Protein AF-A0AAQ4FI34-F1 (afdb_monomer_lite)

Sequence (147 aa):
MIKRELAKDPQLRNENWDRFLPHFKAQTLSKRKKPKKQRTKGEYTPFPPPQPESKMDKELASGEYFLKEHERKAKRAQEKQQAKVEAEVKRQERRNKSFQPPEEPKFVPKKQQSGTEKAKPVDIEALKKKVTASAKKKPEKKVQWQS

pLDDT: mean 82.88, std 14.62, range [38.62, 98.38]

Structure (mmCIF, N/CA/C/O backbone):
data_AF-A0AAQ4FI34-F1
#
_entry.id   AF-A0AAQ4FI34-F1
#
loop_
_atom_site.group_PDB
_atom_site.id
_atom_site.type_symbol
_atom_site.label_atom_id
_atom_site.label_alt_id
_atom_site.label_comp_id
_atom_site.label_asym_id
_atom_site.label_entity_id
_atom_site.label_seq_id
_atom_site.pdbx_PDB_ins_code
_atom_site.Cartn_x
_atom_site.Cartn_y
_atom_site.Cartn_z
_atom_site.occupancy
_atom_site.B_iso_or_equiv
_atom_site.auth_seq_id
_atom_site.auth_comp_id
_atom_site.auth_asym_id
_atom_site.auth_atom_id
_atom_site.pdbx_PDB_model_num
ATOM 1 N N . MET A 1 1 ? 48.284 -17.152 -42.685 1.00 71.69 1 MET A N 1
ATOM 2 C CA . MET A 1 1 ? 49.130 -16.131 -43.332 1.00 71.69 1 MET A CA 1
ATOM 3 C C . MET A 1 1 ? 50.528 -16.169 -42.727 1.00 71.69 1 MET A C 1
ATOM 5 O O . MET A 1 1 ? 51.401 -16.712 -43.375 1.00 71.69 1 MET A O 1
ATOM 9 N N . ILE A 1 2 ? 50.707 -15.814 -41.450 1.00 85.62 2 ILE A N 1
ATOM 10 C CA . ILE A 1 2 ? 52.028 -15.798 -40.784 1.00 85.62 2 ILE A CA 1
ATOM 11 C C . ILE A 1 2 ? 52.709 -17.183 -40.733 1.00 85.62 2 ILE A C 1
ATOM 13 O O . ILE A 1 2 ? 53.835 -17.322 -41.189 1.00 85.62 2 ILE A O 1
ATOM 17 N N . LYS A 1 3 ? 52.002 -18.246 -40.310 1.00 86.38 3 LYS A N 1
ATOM 18 C CA . LYS A 1 3 ? 52.552 -19.625 -40.293 1.00 86.38 3 LYS A CA 1
ATOM 19 C C . LYS A 1 3 ? 53.060 -20.122 -41.653 1.00 86.38 3 LYS A C 1
ATOM 21 O O . LYS A 1 3 ? 53.958 -20.947 -41.697 1.00 86.38 3 LYS A O 1
ATOM 26 N N . ARG A 1 4 ? 52.448 -19.671 -42.756 1.00 88.75 4 ARG A N 1
ATOM 27 C CA . ARG A 1 4 ? 52.814 -20.119 -44.110 1.00 88.75 4 ARG A CA 1
ATOM 28 C C . ARG A 1 4 ? 54.093 -19.455 -44.603 1.00 88.75 4 ARG A C 1
ATOM 30 O O . ARG A 1 4 ? 54.828 -20.100 -45.334 1.00 88.75 4 ARG A O 1
ATOM 37 N N . GLU A 1 5 ? 54.339 -18.211 -44.207 1.00 88.69 5 GLU A N 1
ATOM 38 C CA . GLU A 1 5 ? 55.584 -17.517 -44.538 1.00 88.69 5 GLU A CA 1
ATOM 39 C C . GLU A 1 5 ? 56.738 -18.031 -43.668 1.00 88.69 5 GLU A C 1
ATOM 41 O O . GLU A 1 5 ? 57.745 -18.455 -44.217 1.00 88.69 5 GLU A O 1
ATOM 46 N N . LEU A 1 6 ? 56.536 -18.189 -42.352 1.00 88.12 6 LEU A N 1
ATOM 47 C CA . LEU A 1 6 ? 57.554 -18.768 -41.454 1.00 88.12 6 LEU A CA 1
ATOM 48 C C . LEU A 1 6 ? 57.978 -20.190 -41.856 1.00 88.12 6 LEU A C 1
ATOM 50 O O . LEU A 1 6 ? 59.126 -20.579 -41.678 1.00 88.12 6 LEU A O 1
ATOM 54 N N . ALA A 1 7 ? 57.057 -20.973 -42.427 1.00 86.56 7 ALA A N 1
ATOM 55 C CA . ALA A 1 7 ? 57.362 -22.309 -42.929 1.00 86.56 7 ALA A CA 1
ATOM 56 C C . ALA A 1 7 ? 58.237 -22.299 -44.194 1.00 86.56 7 ALA A C 1
ATOM 58 O O . ALA A 1 7 ? 58.907 -23.292 -44.476 1.00 86.56 7 ALA A O 1
ATOM 59 N N . LYS A 1 8 ? 58.232 -21.219 -44.985 1.00 89.75 8 LYS A N 1
ATOM 60 C CA . LYS A 1 8 ? 59.078 -21.120 -46.183 1.00 89.75 8 LYS A CA 1
ATOM 61 C C . LYS A 1 8 ? 60.531 -20.841 -45.811 1.00 89.75 8 LYS A C 1
ATOM 63 O O . LYS A 1 8 ? 61.405 -21.373 -46.496 1.00 89.75 8 LYS A O 1
ATOM 68 N N . ASP A 1 9 ? 60.777 -20.146 -44.703 1.00 87.19 9 ASP A N 1
ATOM 69 C CA . ASP A 1 9 ? 62.115 -19.769 -44.243 1.00 87.19 9 ASP A CA 1
ATOM 70 C C . ASP A 1 9 ? 62.901 -20.985 -43.728 1.00 87.19 9 ASP A C 1
ATOM 72 O O . ASP A 1 9 ? 62.533 -21.553 -42.699 1.00 87.19 9 ASP A O 1
ATOM 76 N N . PRO A 1 10 ? 63.995 -21.408 -44.396 1.00 87.56 10 PRO A N 1
ATOM 77 C CA . PRO A 1 10 ? 64.705 -22.649 -44.073 1.00 87.56 10 PRO A CA 1
ATOM 78 C C . PRO A 1 10 ? 65.362 -22.637 -42.685 1.00 87.56 10 PRO A C 1
ATOM 80 O O . PRO A 1 10 ? 65.550 -23.701 -42.103 1.00 87.56 10 PRO A O 1
ATOM 83 N N . GLN A 1 11 ? 65.671 -21.454 -42.143 1.00 85.88 11 GLN A N 1
ATOM 84 C CA . GLN A 1 11 ? 66.299 -21.291 -40.828 1.00 85.88 11 GLN A CA 1
ATOM 85 C C . GLN A 1 11 ? 65.313 -21.483 -39.671 1.00 85.88 11 GLN A C 1
ATOM 87 O O . GLN A 1 11 ? 65.665 -22.082 -38.663 1.00 85.88 11 GLN A O 1
ATOM 92 N N . LEU A 1 12 ? 64.065 -21.031 -39.824 1.00 83.19 12 LEU A N 1
ATOM 93 C CA . LEU A 1 12 ? 63.073 -21.080 -38.748 1.00 83.19 12 LEU A CA 1
ATOM 94 C C . LEU A 1 12 ? 62.236 -22.367 -38.756 1.00 83.19 12 LEU A C 1
ATOM 96 O O . LEU A 1 12 ? 61.462 -22.577 -37.827 1.00 83.19 12 LEU A O 1
ATOM 100 N N . ARG A 1 13 ? 62.366 -23.256 -39.758 1.00 84.19 13 ARG A N 1
ATOM 101 C CA . ARG A 1 13 ? 61.515 -24.464 -39.877 1.00 84.19 13 ARG A CA 1
ATOM 102 C C . ARG A 1 13 ? 61.585 -25.407 -38.680 1.00 84.19 13 ARG A C 1
ATOM 104 O O . ARG A 1 13 ? 60.586 -26.048 -38.368 1.00 84.19 13 ARG A O 1
ATOM 111 N N . ASN A 1 14 ? 62.752 -25.494 -38.045 1.00 86.75 14 ASN A N 1
ATOM 112 C CA . ASN A 1 14 ? 63.014 -26.425 -36.947 1.00 86.75 14 ASN A CA 1
ATOM 113 C C . ASN A 1 14 ? 62.848 -25.774 -35.563 1.00 86.75 14 ASN A C 1
ATOM 115 O O . ASN A 1 14 ? 63.101 -26.421 -34.549 1.00 86.75 14 ASN A O 1
ATOM 119 N N . GLU A 1 15 ? 62.435 -24.506 -35.513 1.00 86.69 15 GLU A N 1
ATOM 120 C CA . GLU A 1 15 ? 62.318 -23.727 -34.282 1.00 86.69 15 GLU A CA 1
ATOM 121 C C . GLU A 1 15 ? 60.859 -23.474 -33.883 1.00 86.69 15 GLU A C 1
ATOM 123 O O . GLU A 1 15 ? 59.920 -23.618 -34.669 1.00 86.69 15 GLU A O 1
ATOM 128 N N . ASN A 1 16 ? 60.652 -23.076 -32.625 1.00 88.38 16 ASN A N 1
ATOM 129 C CA . ASN A 1 16 ? 59.325 -22.774 -32.105 1.00 88.38 16 ASN A CA 1
ATOM 130 C C . ASN A 1 16 ? 58.816 -21.409 -32.614 1.00 88.38 16 ASN A C 1
ATOM 132 O O . ASN A 1 16 ? 59.352 -20.357 -32.266 1.00 88.38 16 ASN A O 1
ATOM 136 N N . TRP A 1 17 ? 57.724 -21.417 -33.382 1.00 89.56 17 TRP A N 1
ATOM 137 C CA . TRP A 1 17 ? 57.109 -20.215 -33.961 1.00 89.56 17 TRP A CA 1
ATOM 138 C C . TRP A 1 17 ? 56.233 -19.397 -33.002 1.00 89.56 17 TRP A C 1
ATOM 140 O O . TRP A 1 17 ? 55.676 -18.384 -33.422 1.00 89.56 17 TRP A O 1
ATOM 150 N N . ASP A 1 18 ? 56.086 -19.796 -31.736 1.00 88.44 18 ASP A N 1
ATOM 151 C CA . ASP A 1 18 ? 55.134 -19.183 -30.795 1.00 88.44 18 ASP A CA 1
ATOM 152 C C . ASP A 1 18 ? 55.353 -17.669 -30.594 1.00 88.44 18 ASP A C 1
ATOM 154 O O . ASP A 1 18 ? 54.398 -16.919 -30.437 1.00 88.44 18 ASP A O 1
ATOM 158 N N . ARG A 1 19 ? 56.598 -17.184 -30.728 1.00 88.25 19 ARG A N 1
ATOM 159 C CA . ARG A 1 19 ? 56.949 -15.750 -30.619 1.00 88.25 19 ARG A CA 1
ATOM 160 C C . ARG A 1 19 ? 56.438 -14.892 -31.779 1.00 88.25 19 ARG A C 1
ATOM 162 O O . ARG A 1 19 ? 56.294 -13.682 -31.628 1.00 88.25 19 ARG A O 1
ATOM 169 N N . PHE A 1 20 ? 56.202 -15.504 -32.936 1.00 86.19 20 PHE A N 1
ATOM 170 C CA . PHE A 1 20 ? 55.712 -14.826 -34.139 1.00 86.19 20 PHE A CA 1
ATOM 171 C C . PHE A 1 20 ? 54.203 -15.004 -34.324 1.00 86.19 20 PHE A C 1
ATOM 173 O O . PHE A 1 20 ? 53.600 -14.392 -35.207 1.00 86.19 20 PHE A O 1
ATOM 180 N N . LEU A 1 21 ? 53.575 -15.855 -33.508 1.00 90.12 21 LEU A N 1
ATOM 181 C CA . LEU A 1 21 ? 52.143 -16.084 -33.546 1.00 90.12 21 LEU A CA 1
ATOM 182 C C . LEU A 1 21 ? 51.438 -15.143 -32.569 1.00 90.12 21 LEU A C 1
ATOM 184 O O . LEU A 1 21 ? 51.811 -15.073 -31.402 1.00 90.12 21 LEU A O 1
ATOM 188 N N . PRO A 1 22 ? 50.379 -14.440 -33.002 1.00 90.81 22 PRO A N 1
ATOM 189 C CA . PRO A 1 22 ? 49.570 -13.664 -32.077 1.00 90.81 22 PRO A CA 1
ATOM 190 C C . PRO A 1 22 ? 48.980 -14.567 -30.985 1.00 90.81 22 PRO A C 1
ATOM 192 O O . PRO A 1 22 ? 48.287 -15.545 -31.283 1.00 90.81 22 PRO A O 1
ATOM 195 N N . HIS A 1 23 ? 49.215 -14.227 -29.717 1.00 87.00 23 HIS A N 1
ATOM 196 C CA . HIS A 1 23 ? 48.607 -14.930 -28.590 1.00 87.00 23 HIS A CA 1
ATOM 197 C C . HIS A 1 23 ? 47.148 -14.497 -28.426 1.00 87.00 23 HIS A C 1
ATOM 199 O O . HIS A 1 23 ? 46.835 -13.464 -27.827 1.00 87.00 23 HIS A O 1
ATOM 205 N N . PHE A 1 24 ? 46.228 -15.300 -28.954 1.00 82.75 24 PHE A N 1
ATOM 206 C CA . PHE A 1 24 ? 44.802 -15.074 -28.755 1.00 82.75 24 PHE A CA 1
ATOM 207 C C . PHE A 1 24 ? 44.401 -15.511 -27.345 1.00 82.75 24 PHE A C 1
ATOM 209 O O . PHE A 1 24 ? 44.340 -16.700 -27.035 1.00 82.75 24 PHE A O 1
ATOM 216 N N . LYS A 1 25 ? 44.099 -14.539 -26.478 1.00 83.50 25 LYS A N 1
ATOM 217 C CA . LYS A 1 25 ? 43.442 -14.819 -25.196 1.00 83.50 25 LYS A CA 1
ATOM 218 C C . LYS A 1 25 ? 42.056 -15.395 -25.482 1.00 83.50 25 LYS A C 1
ATOM 220 O O . LYS A 1 25 ? 41.332 -14.868 -26.327 1.00 83.50 25 LYS A O 1
ATOM 225 N N . ALA A 1 26 ? 41.671 -16.453 -24.772 1.00 81.25 26 ALA A N 1
ATOM 226 C CA . ALA A 1 26 ? 40.320 -16.994 -24.859 1.00 81.25 26 ALA A CA 1
ATOM 227 C C . ALA A 1 26 ? 39.324 -15.949 -24.332 1.00 81.25 26 ALA A C 1
ATOM 229 O O . ALA A 1 26 ? 39.105 -15.829 -23.125 1.00 81.25 26 ALA A O 1
ATOM 230 N N . GLN A 1 27 ? 38.738 -15.168 -25.240 1.00 76.00 27 GLN A N 1
ATOM 231 C CA . GLN A 1 27 ? 37.730 -14.177 -24.896 1.00 76.00 27 GLN A CA 1
ATOM 232 C C . GLN A 1 27 ? 36.443 -14.913 -24.528 1.00 76.00 27 GLN A C 1
ATOM 234 O O . GLN A 1 27 ? 35.615 -15.246 -25.377 1.00 76.00 27 GLN A O 1
ATOM 239 N N . THR A 1 28 ? 36.282 -15.218 -23.243 1.00 75.56 28 THR A N 1
ATOM 240 C CA . THR A 1 28 ? 35.032 -15.785 -22.746 1.00 75.56 28 THR A CA 1
ATOM 241 C C . THR A 1 28 ? 33.970 -14.689 -22.791 1.00 75.56 28 THR A C 1
ATOM 243 O O . THR A 1 28 ? 33.992 -13.738 -22.012 1.00 75.56 28 THR A O 1
ATOM 246 N N . LEU A 1 29 ? 33.047 -14.786 -23.754 1.00 72.81 29 LEU A N 1
ATOM 247 C CA . LEU A 1 29 ? 31.863 -13.928 -23.795 1.00 72.81 29 LEU A CA 1
ATOM 248 C C . LEU A 1 29 ? 31.180 -13.995 -22.427 1.00 72.81 29 LEU A C 1
ATOM 250 O O . LEU A 1 29 ? 31.036 -15.086 -21.865 1.00 72.81 29 LEU A O 1
ATOM 254 N N . SER A 1 30 ? 30.798 -12.840 -21.877 1.00 74.69 30 SER A N 1
ATOM 255 C CA . SER A 1 30 ? 30.241 -12.772 -20.528 1.00 74.69 3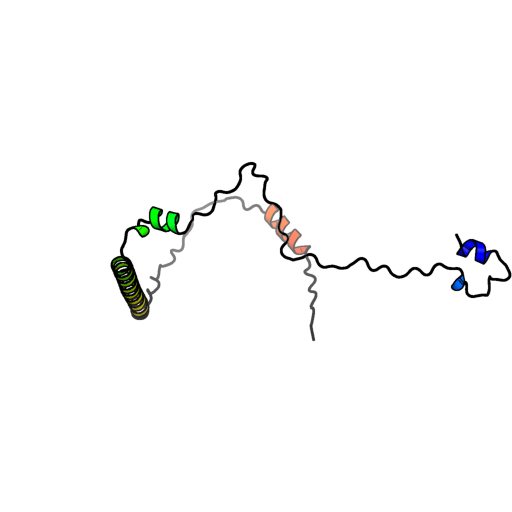0 SER A CA 1
ATOM 256 C C . SER A 1 30 ? 29.024 -13.698 -20.430 1.00 74.69 30 SER A C 1
ATOM 258 O O . SER A 1 30 ? 27.955 -13.446 -20.983 1.00 74.69 30 SER A O 1
ATOM 260 N N . LYS A 1 31 ? 29.175 -14.817 -19.710 1.00 73.94 31 LYS A N 1
ATOM 261 C CA . LYS A 1 31 ? 28.093 -15.779 -19.448 1.00 73.94 31 LYS A CA 1
ATOM 262 C C . LYS A 1 31 ? 27.144 -15.229 -18.381 1.00 73.94 31 LYS A C 1
ATOM 264 O O . LYS A 1 31 ? 26.785 -15.926 -17.431 1.00 73.94 31 LYS A O 1
ATOM 269 N N . ARG A 1 32 ? 26.764 -13.950 -18.483 1.00 81.44 32 ARG A N 1
ATOM 270 C CA . ARG A 1 32 ? 25.840 -13.336 -17.535 1.00 81.44 32 ARG A CA 1
ATOM 271 C C . ARG A 1 32 ? 24.475 -13.982 -17.730 1.00 81.44 32 ARG A C 1
ATOM 273 O O . ARG A 1 32 ? 23.825 -13.811 -18.760 1.00 81.44 32 ARG A O 1
ATOM 280 N N . LYS A 1 33 ? 24.034 -14.726 -16.717 1.00 80.25 33 LYS A N 1
ATOM 281 C CA . LYS A 1 33 ? 22.684 -15.289 -16.677 1.00 80.25 33 LYS A CA 1
ATOM 282 C C . LYS A 1 33 ? 21.672 -14.142 -16.715 1.00 80.25 33 LYS A C 1
ATOM 284 O O . LYS A 1 33 ? 21.791 -13.181 -15.952 1.00 80.25 33 LYS A O 1
ATOM 289 N N . LYS A 1 34 ? 20.684 -14.238 -17.607 1.00 81.25 34 LYS A N 1
ATOM 290 C CA . LYS A 1 34 ? 19.582 -13.271 -17.657 1.00 81.25 34 LYS A CA 1
ATOM 291 C C . LYS A 1 34 ? 18.761 -13.362 -16.358 1.00 81.25 34 LYS A C 1
ATOM 293 O O . LYS A 1 34 ? 18.596 -14.465 -15.830 1.00 81.25 34 LYS A O 1
ATOM 298 N N . PRO A 1 35 ? 18.244 -12.237 -15.832 1.00 87.12 35 PRO A N 1
ATOM 299 C CA . PRO A 1 35 ? 17.375 -12.268 -14.661 1.00 87.12 35 PRO A CA 1
ATOM 300 C C . PRO A 1 35 ? 16.094 -13.055 -14.969 1.00 87.12 35 PRO A C 1
ATOM 302 O O . PRO A 1 35 ? 15.554 -12.960 -16.072 1.00 87.12 35 PRO A O 1
ATOM 305 N N . LYS A 1 36 ? 15.594 -13.810 -13.979 1.00 84.25 36 LYS A N 1
ATOM 306 C CA . LYS A 1 36 ? 14.351 -14.600 -14.098 1.00 84.25 36 LYS A CA 1
ATOM 307 C C . LYS A 1 36 ? 13.121 -13.722 -14.349 1.00 84.25 36 LYS A C 1
ATOM 309 O O . LYS A 1 36 ? 12.205 -14.139 -15.043 1.00 84.25 36 LYS A O 1
ATOM 314 N N . LYS A 1 37 ? 13.106 -12.505 -13.797 1.00 85.62 37 LYS A N 1
ATOM 315 C CA . LYS A 1 37 ? 12.027 -11.531 -13.983 1.00 85.62 37 LYS A CA 1
ATOM 316 C C . LYS A 1 37 ? 12.500 -10.430 -14.925 1.00 85.62 37 LYS A C 1
ATOM 318 O O . LYS A 1 37 ? 13.163 -9.488 -14.500 1.00 85.62 37 LYS A O 1
ATOM 323 N N . GLN A 1 38 ? 12.177 -10.571 -16.205 1.00 83.94 38 GLN A N 1
ATOM 324 C CA . GLN A 1 38 ? 12.344 -9.500 -17.185 1.00 83.94 38 GLN A CA 1
ATOM 325 C C . GLN A 1 38 ? 11.054 -8.686 -17.212 1.00 83.94 38 GLN A C 1
ATOM 327 O O . GLN A 1 38 ? 9.980 -9.232 -17.450 1.00 83.94 38 GLN A O 1
ATOM 332 N N . ARG A 1 39 ? 11.146 -7.391 -16.895 1.00 84.38 39 ARG A N 1
ATOM 333 C CA . ARG A 1 39 ? 10.003 -6.478 -16.985 1.00 84.38 39 ARG A CA 1
ATOM 334 C C . ARG A 1 39 ? 9.874 -6.048 -18.445 1.00 84.38 39 ARG A C 1
ATOM 336 O O . ARG A 1 39 ? 10.754 -5.352 -18.945 1.00 84.38 39 ARG A O 1
ATOM 343 N N . THR A 1 40 ? 8.822 -6.493 -19.124 1.00 85.12 40 THR A N 1
ATOM 344 C CA . THR A 1 40 ? 8.426 -5.940 -20.423 1.00 85.12 40 THR A CA 1
ATOM 345 C C . THR A 1 40 ? 7.883 -4.524 -20.217 1.00 85.12 40 THR A C 1
ATOM 347 O O . THR A 1 40 ? 7.338 -4.210 -19.154 1.00 85.12 40 THR A O 1
ATOM 350 N N . LYS A 1 41 ? 8.085 -3.636 -21.197 1.00 83.38 41 LYS A N 1
ATOM 351 C CA . LYS A 1 41 ? 7.448 -2.312 -21.184 1.00 83.38 41 LYS A CA 1
ATOM 352 C C . LYS A 1 41 ? 5.947 -2.495 -21.416 1.00 83.38 41 LYS A C 1
ATOM 354 O O . LYS A 1 41 ? 5.563 -3.360 -22.199 1.00 83.38 41 LYS A O 1
ATOM 359 N N . GLY A 1 42 ? 5.134 -1.717 -20.705 1.00 85.00 42 GLY A N 1
ATOM 360 C CA . GLY A 1 42 ? 3.692 -1.672 -20.942 1.00 85.00 42 GLY A CA 1
ATOM 361 C C . GLY A 1 42 ? 3.369 -1.072 -22.310 1.00 85.00 42 GLY A C 1
ATOM 362 O O . GLY A 1 42 ? 4.225 -0.435 -22.931 1.00 85.00 42 GLY A O 1
ATOM 363 N N . GLU A 1 43 ? 2.138 -1.286 -22.764 1.00 90.81 43 GLU A N 1
ATOM 364 C CA . GLU A 1 43 ? 1.586 -0.621 -23.945 1.00 90.81 43 GLU A CA 1
ATOM 365 C C . GLU A 1 43 ? 1.620 0.902 -23.757 1.00 90.81 43 GLU A C 1
ATOM 367 O O . GLU A 1 43 ? 1.480 1.408 -22.641 1.00 90.81 43 GLU A O 1
ATOM 372 N N . TYR A 1 44 ? 1.875 1.638 -24.840 1.00 90.62 44 TYR A N 1
ATOM 373 C CA . TYR A 1 44 ? 1.969 3.092 -24.778 1.00 90.62 44 TYR A CA 1
ATOM 374 C C . TYR A 1 44 ? 0.586 3.692 -24.533 1.00 90.62 44 TYR A C 1
ATOM 376 O O . TYR A 1 44 ? -0.298 3.602 -25.383 1.00 90.62 44 TYR A O 1
ATOM 384 N N . THR A 1 45 ? 0.421 4.328 -23.376 1.00 92.38 45 THR A N 1
ATOM 385 C CA . THR A 1 45 ? -0.783 5.080 -23.032 1.00 92.38 45 THR A CA 1
ATOM 386 C C . THR A 1 45 ? -0.474 6.575 -23.145 1.00 92.38 45 THR A C 1
ATOM 388 O O . THR A 1 45 ? 0.395 7.062 -22.418 1.00 92.38 45 THR A O 1
ATOM 391 N N . PRO A 1 46 ? -1.149 7.329 -24.033 1.00 94.62 46 PRO A N 1
ATOM 392 C CA . PRO A 1 46 ? -0.863 8.752 -24.229 1.00 94.62 46 PRO A CA 1
ATOM 393 C C . PRO A 1 46 ? -1.278 9.612 -23.027 1.00 94.62 46 PRO A C 1
ATOM 395 O O . PRO A 1 46 ? -0.760 10.711 -22.848 1.00 94.62 46 PRO A O 1
ATOM 398 N N . PHE A 1 47 ? -2.196 9.113 -22.196 1.00 94.44 47 PHE A N 1
ATOM 399 C CA . PHE A 1 47 ? -2.633 9.789 -20.983 1.00 94.44 47 PHE A CA 1
ATOM 400 C C . PHE A 1 47 ? -1.819 9.328 -19.772 1.00 94.44 47 PHE A C 1
ATOM 402 O O . PHE A 1 47 ? -1.524 8.131 -19.652 1.00 94.44 47 PHE A O 1
ATOM 409 N N . PRO A 1 48 ? -1.468 10.252 -18.861 1.00 93.81 48 PRO A N 1
ATOM 410 C CA . PRO A 1 48 ? -0.854 9.874 -17.602 1.00 93.81 48 PRO A CA 1
ATOM 411 C C . PRO A 1 48 ? -1.844 9.058 -16.752 1.00 93.81 48 PRO A C 1
ATOM 413 O O . PRO A 1 48 ? -3.060 9.230 -16.881 1.00 93.81 48 PRO A O 1
ATOM 416 N N . PRO A 1 49 ? -1.353 8.183 -15.857 1.00 93.69 49 PRO A N 1
ATOM 417 C CA . PRO A 1 49 ? -2.209 7.556 -14.859 1.00 93.69 49 PRO A CA 1
ATOM 418 C C . PRO A 1 49 ? -2.818 8.624 -13.930 1.00 93.69 49 PRO A C 1
ATOM 420 O O . PRO A 1 49 ? -2.217 9.688 -13.744 1.00 93.69 49 PRO A O 1
ATOM 423 N N . PRO A 1 50 ? -3.985 8.353 -13.319 1.00 95.00 50 PRO A N 1
ATOM 424 C CA . PRO A 1 50 ? -4.578 9.270 -12.354 1.00 95.00 50 PRO A CA 1
ATOM 425 C C . PRO A 1 50 ? -3.639 9.485 -11.163 1.00 95.00 50 PRO A C 1
ATOM 427 O O . PRO A 1 50 ? -2.902 8.581 -10.755 1.00 95.00 50 PRO A O 1
ATOM 430 N N . GLN A 1 51 ? -3.670 10.692 -10.598 1.00 95.12 51 GLN A N 1
ATOM 431 C CA . GLN A 1 51 ? -2.909 10.995 -9.391 1.00 95.12 51 GLN A CA 1
ATOM 432 C C . GLN A 1 51 ? -3.458 10.178 -8.212 1.00 95.12 51 GLN A C 1
ATOM 434 O O . GLN A 1 51 ? -4.673 10.009 -8.100 1.00 95.12 51 GLN A O 1
ATOM 439 N N . PRO A 1 52 ? -2.593 9.654 -7.329 1.00 95.50 52 PRO A N 1
ATOM 440 C CA . PRO A 1 52 ? -3.061 8.996 -6.121 1.00 95.50 52 PRO A CA 1
ATOM 441 C C . PRO A 1 52 ? -3.753 10.017 -5.211 1.00 95.50 52 PRO A C 1
ATOM 443 O O . PRO A 1 52 ? -3.205 11.084 -4.945 1.00 95.50 52 PRO A O 1
ATOM 446 N N . GLU A 1 53 ? -4.933 9.662 -4.707 1.00 96.50 53 GLU A N 1
ATOM 447 C CA . GLU A 1 53 ? -5.696 10.498 -3.776 1.00 96.50 53 GLU A CA 1
ATOM 448 C C . GLU A 1 53 ? -4.885 10.824 -2.516 1.00 96.50 53 GLU A C 1
ATOM 450 O O . GLU A 1 53 ? -4.221 9.944 -1.936 1.00 96.50 53 GLU A O 1
ATOM 455 N N . SER A 1 54 ? -4.973 12.078 -2.064 1.00 96.88 54 SER A N 1
ATOM 456 C CA . SER A 1 54 ? -4.357 12.489 -0.809 1.00 96.88 54 SER A CA 1
ATOM 457 C C . SER A 1 54 ? -5.056 11.820 0.381 1.00 96.88 54 SER A C 1
ATOM 459 O O . SER A 1 54 ? -6.158 11.277 0.279 1.00 96.88 54 SER A O 1
ATOM 461 N N . LYS A 1 55 ? -4.413 11.841 1.553 1.00 95.12 55 LYS A N 1
ATOM 462 C CA . LYS A 1 55 ? -5.041 11.326 2.779 1.00 95.12 55 LYS A CA 1
ATOM 463 C C . LYS A 1 55 ? -6.350 12.066 3.091 1.00 95.12 55 LYS A C 1
ATOM 465 O O . LYS A 1 55 ? -7.312 11.419 3.485 1.00 95.12 55 LYS A O 1
ATOM 470 N N . MET A 1 56 ? -6.378 13.383 2.872 1.00 95.06 56 MET A N 1
ATOM 471 C CA . MET A 1 56 ? -7.576 14.199 3.078 1.00 95.06 56 MET A CA 1
ATOM 472 C C . MET A 1 56 ? -8.686 13.795 2.109 1.00 95.06 56 MET A C 1
ATOM 474 O O . MET A 1 56 ? -9.808 13.590 2.552 1.00 95.06 56 MET A O 1
ATOM 478 N N . ASP A 1 57 ? -8.372 13.582 0.829 1.00 96.19 57 ASP A N 1
ATOM 479 C CA . ASP A 1 57 ? -9.377 13.187 -0.169 1.00 96.19 57 ASP A CA 1
ATOM 480 C C . ASP A 1 57 ? -10.008 11.833 0.167 1.00 96.19 57 ASP A C 1
ATOM 482 O O . ASP A 1 57 ? -11.221 11.680 0.078 1.00 96.19 57 ASP A O 1
ATOM 486 N N . LYS A 1 58 ? -9.212 10.868 0.645 1.00 95.88 58 LYS A N 1
ATOM 487 C CA . LYS A 1 58 ? -9.721 9.559 1.094 1.00 95.88 58 LYS A CA 1
AT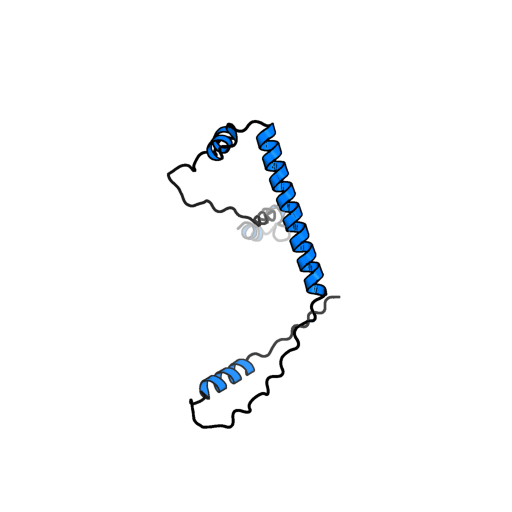OM 488 C C . LYS A 1 58 ? -10.637 9.678 2.308 1.00 95.88 58 LYS A C 1
ATOM 490 O O . LYS A 1 58 ? -11.668 9.010 2.388 1.00 95.88 58 LYS A O 1
ATOM 495 N N . GLU A 1 59 ? -10.259 10.511 3.274 1.00 93.94 59 GLU A N 1
ATOM 496 C CA . GLU A 1 59 ? -11.062 10.762 4.474 1.00 93.94 59 GLU A CA 1
ATOM 497 C C . GLU A 1 59 ? -12.355 11.521 4.131 1.00 93.94 59 GLU A C 1
ATOM 499 O O . GLU A 1 59 ? -13.404 11.235 4.705 1.00 93.94 59 GLU A O 1
ATOM 504 N N . LEU A 1 60 ? -12.313 12.437 3.161 1.00 95.75 60 LEU A N 1
ATOM 505 C CA . LEU A 1 60 ? -13.486 13.147 2.652 1.00 95.75 60 LEU A CA 1
ATOM 506 C C . LEU A 1 60 ? -14.413 12.213 1.864 1.00 95.75 60 LEU A C 1
ATOM 508 O O . LEU A 1 60 ? -15.614 12.201 2.117 1.00 95.75 60 LEU A O 1
ATOM 512 N N . ALA A 1 61 ? -13.866 11.383 0.970 1.00 95.06 61 ALA A N 1
ATOM 513 C CA . ALA A 1 61 ? -14.629 10.431 0.161 1.00 95.06 61 ALA A CA 1
ATOM 514 C C . ALA A 1 61 ? -15.308 9.346 1.015 1.00 95.06 61 ALA A C 1
ATOM 516 O O . ALA A 1 61 ? -16.425 8.927 0.720 1.00 95.06 61 ALA A O 1
ATOM 517 N N . SER A 1 62 ? -14.653 8.908 2.097 1.00 94.31 62 SER A N 1
ATOM 518 C CA . SER A 1 62 ? -15.229 7.973 3.078 1.00 94.31 62 SER A CA 1
ATOM 519 C C . SER A 1 62 ? -16.185 8.637 4.078 1.00 94.31 62 SER A C 1
ATOM 521 O O . SER A 1 62 ? -16.873 7.932 4.817 1.00 94.31 62 SER A O 1
ATOM 523 N N . GLY A 1 63 ? -16.221 9.974 4.131 1.00 92.00 63 GLY A N 1
ATOM 524 C CA . GLY A 1 63 ? -16.964 10.744 5.131 1.00 92.00 63 GLY A CA 1
ATOM 525 C C . GLY A 1 63 ? -16.367 10.683 6.542 1.00 92.00 63 GLY A C 1
ATOM 526 O O . GLY A 1 63 ? -16.937 11.247 7.474 1.00 92.00 63 GLY A O 1
ATOM 527 N N . GLU A 1 64 ? -15.217 10.026 6.727 1.00 90.62 64 GLU A N 1
ATOM 528 C CA . GLU A 1 64 ? -14.552 9.907 8.028 1.00 90.62 64 GLU A CA 1
ATOM 529 C C . GLU A 1 64 ? -13.878 11.206 8.472 1.00 90.62 64 GLU A C 1
ATOM 531 O O . GLU A 1 64 ? -13.669 11.391 9.668 1.00 90.62 64 GLU A O 1
ATOM 536 N N . TYR A 1 65 ? -13.577 12.116 7.539 1.00 93.44 65 TYR A N 1
ATOM 537 C CA . TYR A 1 65 ? -12.938 13.401 7.840 1.00 93.44 65 TYR A CA 1
ATOM 538 C C . TYR A 1 65 ? -13.733 14.241 8.850 1.00 93.44 65 TYR A C 1
ATOM 540 O O . TYR A 1 65 ? -13.158 14.914 9.702 1.00 93.44 65 TYR A O 1
ATOM 548 N N . PHE A 1 66 ? -15.063 14.180 8.772 1.00 94.25 66 PHE A N 1
ATOM 549 C CA . PHE A 1 66 ? -15.952 14.948 9.642 1.00 94.25 66 PHE A CA 1
ATOM 550 C C . PHE A 1 66 ? -16.205 14.274 10.996 1.00 94.25 66 PHE A C 1
ATOM 552 O O . PHE A 1 66 ? -16.685 14.933 11.920 1.00 94.25 66 PHE A O 1
ATOM 559 N N . LEU A 1 67 ? -15.889 12.980 11.132 1.00 93.19 67 LEU A N 1
ATOM 560 C CA . LEU A 1 67 ? -16.079 12.251 12.381 1.00 93.19 67 LEU A CA 1
ATOM 561 C C . LEU A 1 67 ? -15.028 12.667 13.408 1.00 93.19 67 LEU A C 1
ATOM 563 O O . LEU A 1 67 ? -13.823 12.695 13.141 1.00 93.19 67 LEU A O 1
ATOM 567 N N . LYS A 1 68 ? -15.476 12.915 14.638 1.00 93.19 68 LYS A N 1
ATOM 568 C CA . LYS A 1 68 ? -14.560 13.195 15.747 1.00 93.19 68 LYS A CA 1
ATOM 569 C C . LYS A 1 68 ? -13.799 11.924 16.124 1.00 93.19 68 LYS A C 1
ATOM 571 O O . LYS A 1 68 ? -14.264 10.798 15.940 1.00 93.19 68 LYS A O 1
ATOM 576 N N . GLU A 1 69 ? -12.625 12.081 16.735 1.00 90.38 69 GLU A N 1
ATOM 577 C CA . GLU A 1 69 ? -11.771 10.936 17.080 1.00 90.38 69 GLU A CA 1
ATOM 578 C C . GLU A 1 69 ? -12.476 9.896 17.974 1.00 90.38 69 GLU A C 1
ATOM 580 O O . GLU A 1 69 ? -12.268 8.690 17.807 1.00 90.38 69 GLU A O 1
ATOM 585 N N . HIS A 1 70 ? -13.342 10.341 18.889 1.00 93.31 70 HIS A N 1
ATOM 586 C CA . HIS A 1 70 ? -14.103 9.445 19.758 1.00 93.31 70 HIS A CA 1
ATOM 587 C C . HIS A 1 70 ? -15.145 8.615 18.989 1.00 93.31 70 HIS A C 1
ATOM 589 O O . HIS A 1 70 ? -15.283 7.425 19.267 1.00 93.31 70 HIS A O 1
ATOM 595 N N . GLU A 1 71 ? -15.812 9.192 17.986 1.00 93.56 71 GLU A N 1
ATOM 596 C CA . GLU A 1 71 ? -16.777 8.499 17.118 1.00 93.56 71 GLU A CA 1
ATOM 597 C C . GLU A 1 71 ? -16.061 7.451 16.263 1.00 93.56 71 GLU A C 1
ATOM 599 O O . GLU A 1 71 ? -16.464 6.288 16.214 1.00 93.56 71 GLU A O 1
ATOM 604 N N . ARG A 1 72 ? -14.910 7.820 15.687 1.00 91.00 72 ARG A N 1
ATOM 605 C CA . ARG A 1 72 ? -14.043 6.889 14.951 1.00 91.00 72 ARG A CA 1
ATOM 606 C C . ARG A 1 72 ? -13.576 5.728 15.832 1.00 91.00 72 ARG A C 1
ATOM 608 O O . ARG A 1 72 ? -13.541 4.576 15.395 1.00 91.00 72 ARG A O 1
ATOM 615 N N . LYS A 1 73 ? -13.220 6.007 17.091 1.00 94.06 73 LYS A N 1
ATOM 616 C CA . LYS A 1 73 ? -12.818 4.981 18.064 1.00 94.06 73 LYS A CA 1
ATOM 617 C C . LYS A 1 73 ? -13.986 4.064 18.435 1.00 94.06 73 LYS A C 1
ATOM 619 O O . LYS A 1 73 ? -13.771 2.856 18.536 1.00 94.06 73 LYS A O 1
ATOM 624 N N . ALA A 1 74 ? -15.191 4.607 18.597 1.00 95.75 74 ALA A N 1
ATOM 625 C CA . ALA A 1 74 ? -16.400 3.834 18.869 1.00 95.75 74 ALA A CA 1
ATOM 626 C C . ALA A 1 74 ? -16.750 2.899 17.698 1.00 95.75 74 ALA A C 1
ATOM 628 O O . ALA A 1 74 ? -16.916 1.700 17.921 1.00 95.75 74 ALA A O 1
ATOM 629 N N . LYS A 1 75 ? -16.738 3.401 16.455 1.00 94.19 75 LYS A N 1
ATOM 630 C CA . LYS A 1 75 ? -16.945 2.596 15.235 1.00 94.19 75 LYS A CA 1
ATOM 631 C C . LYS A 1 75 ? -15.936 1.447 15.140 1.00 94.19 75 LYS A C 1
ATOM 633 O O . LYS A 1 75 ? -16.317 0.284 15.041 1.00 94.19 75 LYS A O 1
ATOM 638 N N . ARG A 1 76 ? -14.642 1.740 15.324 1.00 94.94 76 ARG A N 1
ATOM 639 C CA . ARG A 1 76 ? -13.581 0.716 15.351 1.00 94.94 76 ARG A CA 1
ATOM 640 C C . ARG A 1 76 ? -13.784 -0.316 16.468 1.00 94.94 76 ARG A C 1
ATOM 642 O O . ARG A 1 76 ? -13.425 -1.482 16.310 1.00 94.94 76 ARG A O 1
ATOM 649 N N . ALA A 1 77 ? -14.290 0.096 17.629 1.00 97.19 77 ALA A N 1
ATOM 650 C CA . ALA A 1 77 ? -14.590 -0.830 18.716 1.00 97.19 77 ALA A CA 1
ATOM 651 C C . ALA A 1 77 ? -15.764 -1.753 18.355 1.00 97.19 77 ALA A C 1
ATOM 653 O O . ALA A 1 77 ? -15.668 -2.953 18.605 1.00 97.19 77 ALA A O 1
ATOM 654 N N . GLN A 1 78 ? -16.816 -1.228 17.724 1.00 97.06 78 GLN A N 1
ATOM 655 C CA . GLN A 1 78 ? -17.958 -2.013 17.246 1.00 97.06 78 GLN A CA 1
ATOM 656 C C . GLN A 1 78 ? -17.542 -3.044 16.191 1.00 97.06 78 GLN A C 1
ATOM 658 O O . GLN A 1 78 ? -17.856 -4.220 16.353 1.00 97.06 78 GLN A O 1
ATOM 663 N N . GLU A 1 79 ? -16.749 -2.647 15.192 1.00 97.12 79 GLU A N 1
ATOM 664 C CA . GLU A 1 79 ? -16.203 -3.558 14.170 1.00 97.12 79 GLU A CA 1
ATOM 665 C C . GLU A 1 79 ? -15.407 -4.709 14.804 1.00 97.12 79 GLU A C 1
ATOM 667 O O . GLU A 1 79 ? -15.569 -5.877 14.450 1.00 97.12 79 GLU A O 1
ATOM 672 N N . LYS A 1 80 ? -14.584 -4.410 15.820 1.00 97.88 80 LYS A N 1
ATOM 673 C CA . LYS A 1 80 ? -13.846 -5.439 16.567 1.00 97.88 80 LYS A CA 1
ATOM 674 C C . LYS A 1 80 ? -14.765 -6.387 17.335 1.00 97.88 80 LYS A C 1
ATOM 676 O O . LYS A 1 80 ? -14.441 -7.567 17.437 1.00 97.88 80 LYS A O 1
ATOM 681 N N . GLN A 1 81 ? -15.859 -5.895 17.916 1.00 97.94 81 GLN A N 1
ATOM 682 C CA . GLN A 1 81 ? -16.819 -6.760 18.609 1.00 97.94 81 GLN A CA 1
ATOM 683 C C . GLN A 1 81 ? -17.564 -7.657 17.618 1.00 97.94 81 GLN A C 1
ATOM 685 O O . GLN A 1 81 ? -17.670 -8.854 17.861 1.00 97.94 81 GLN A O 1
ATOM 690 N N . GLN A 1 82 ? -17.986 -7.122 16.471 1.00 98.19 82 GLN A N 1
ATOM 691 C CA . GLN A 1 82 ? -18.617 -7.904 15.404 1.00 98.19 82 GLN A CA 1
ATOM 692 C C . GLN A 1 82 ? -17.688 -9.011 14.892 1.00 98.19 82 GLN A C 1
ATOM 694 O O . GLN A 1 82 ? -18.089 -10.171 14.850 1.00 98.19 82 GLN A O 1
ATOM 699 N N . ALA A 1 83 ? -16.418 -8.689 14.625 1.00 98.19 83 ALA A N 1
ATOM 700 C CA . ALA A 1 83 ? -15.426 -9.677 14.204 1.00 98.19 83 ALA A CA 1
ATOM 701 C C . ALA A 1 83 ? -15.199 -10.782 15.255 1.00 98.19 83 ALA A C 1
ATOM 703 O O . ALA A 1 83 ? -14.992 -11.945 14.906 1.00 98.19 83 ALA A O 1
ATOM 704 N N . LYS A 1 84 ? -15.253 -10.449 16.554 1.00 98.38 84 LYS A N 1
ATOM 705 C CA . LYS A 1 84 ? -15.179 -11.449 17.635 1.00 98.38 84 LYS A CA 1
ATOM 706 C C . LYS A 1 84 ? -16.398 -12.365 17.650 1.00 98.38 84 LYS A C 1
ATOM 708 O O . LYS A 1 84 ? -16.231 -13.571 17.807 1.00 98.38 84 LYS A O 1
ATOM 713 N N . VAL A 1 85 ? -17.596 -11.802 17.491 1.00 98.31 85 VAL A N 1
ATOM 714 C CA . VAL A 1 85 ? -18.844 -12.574 17.429 1.00 98.31 85 VAL A CA 1
ATOM 715 C C . VAL A 1 85 ? -18.807 -13.530 16.236 1.00 98.31 85 VAL A C 1
ATOM 717 O O . VAL A 1 85 ? -19.039 -14.722 16.412 1.00 98.31 85 VAL A O 1
ATOM 720 N N . GLU A 1 86 ? -18.416 -13.052 15.053 1.00 98.06 86 GLU A N 1
ATOM 721 C CA . GLU A 1 86 ? -18.280 -13.885 13.851 1.00 98.06 86 GLU A CA 1
ATOM 722 C C . GLU A 1 86 ? -17.254 -15.015 14.043 1.00 98.06 86 GLU A C 1
ATOM 724 O O . GLU A 1 86 ? -17.509 -16.173 13.702 1.00 98.06 86 GLU A O 1
ATOM 729 N N . ALA A 1 87 ? -16.098 -14.708 14.639 1.00 97.94 87 ALA A N 1
ATOM 730 C CA . ALA A 1 87 ? -15.070 -15.705 14.918 1.00 97.94 87 ALA A CA 1
ATOM 731 C C . ALA A 1 87 ? -15.553 -16.788 15.896 1.00 97.94 87 ALA A C 1
ATOM 733 O O . ALA A 1 87 ? -15.231 -17.966 15.712 1.00 97.94 87 ALA A O 1
ATOM 734 N N . GLU A 1 88 ? -16.330 -16.413 16.914 1.00 98.00 88 GLU A N 1
ATOM 735 C CA . GLU A 1 88 ? -16.898 -17.365 17.868 1.00 98.00 88 GLU A CA 1
ATOM 736 C C . GLU A 1 88 ? -17.957 -18.252 17.202 1.00 98.00 88 GLU A C 1
ATOM 738 O O . GLU A 1 88 ? -17.897 -19.470 17.363 1.00 98.00 88 GLU A O 1
ATOM 743 N N . VAL A 1 89 ? -18.836 -17.690 16.363 1.00 98.00 89 VAL A N 1
ATOM 744 C CA . VAL A 1 89 ? -19.799 -18.470 15.562 1.00 98.00 89 VAL A CA 1
ATOM 745 C C . VAL A 1 89 ? -19.067 -19.481 14.678 1.00 98.00 89 VAL A C 1
ATOM 747 O O . VAL A 1 89 ? -19.329 -20.680 14.754 1.00 98.00 89 VAL A O 1
ATOM 750 N N . LYS A 1 90 ? -18.051 -19.047 13.924 1.00 97.81 90 LYS A N 1
ATOM 751 C CA . LYS A 1 90 ? -17.247 -19.936 13.069 1.00 97.81 90 LYS A CA 1
ATOM 752 C C . LYS A 1 90 ? -16.533 -21.036 13.863 1.00 97.81 90 LYS A C 1
ATOM 754 O O . LYS A 1 90 ? -16.381 -22.168 13.392 1.00 97.81 90 LYS A O 1
ATOM 759 N N . ARG A 1 91 ? -16.066 -20.725 15.075 1.00 96.94 91 ARG A N 1
ATOM 760 C CA . ARG A 1 91 ? -15.433 -21.695 15.979 1.00 96.94 91 ARG A CA 1
ATOM 761 C C . ARG A 1 91 ? -16.443 -22.718 16.495 1.00 96.94 91 ARG A C 1
ATOM 763 O O . ARG A 1 91 ? -16.112 -23.904 16.547 1.00 96.94 91 ARG A O 1
ATOM 770 N N . GLN A 1 92 ? -17.648 -22.276 16.844 1.00 96.94 92 GLN A N 1
ATOM 771 C CA . GLN A 1 92 ? -18.748 -23.146 17.249 1.00 96.94 92 GLN A CA 1
ATOM 772 C C . GLN A 1 92 ? -19.190 -24.047 16.097 1.00 96.94 92 GLN A C 1
ATOM 774 O O . GLN A 1 92 ? -19.266 -25.254 16.286 1.00 96.94 92 GLN A O 1
ATOM 779 N N . GLU A 1 93 ? -19.349 -23.517 14.883 1.00 96.25 93 GLU A N 1
ATOM 780 C CA . GLU A 1 93 ? -19.644 -24.318 13.690 1.00 96.25 93 GLU A CA 1
ATOM 781 C C . GLU A 1 93 ? -18.583 -25.393 13.445 1.00 96.25 93 GLU A C 1
ATOM 783 O O . GLU A 1 93 ? -18.912 -26.554 13.211 1.00 96.25 93 GLU A O 1
ATOM 788 N N . ARG A 1 94 ? -17.294 -25.034 13.526 1.00 94.75 94 ARG A N 1
ATOM 789 C CA . ARG A 1 94 ? -16.200 -26.003 13.380 1.00 94.75 94 ARG A CA 1
ATOM 790 C C . ARG A 1 94 ? -16.269 -27.094 14.447 1.00 94.75 94 ARG A C 1
ATOM 792 O O . ARG A 1 94 ? -16.024 -28.251 14.125 1.00 94.75 94 ARG A O 1
ATOM 799 N N . ARG A 1 95 ? -16.584 -26.734 15.694 1.00 95.75 95 ARG A N 1
ATOM 800 C CA . ARG A 1 95 ? -16.747 -27.695 16.790 1.00 95.75 95 ARG A CA 1
ATOM 801 C C . ARG A 1 95 ? -17.946 -28.613 16.534 1.00 95.75 95 ARG A C 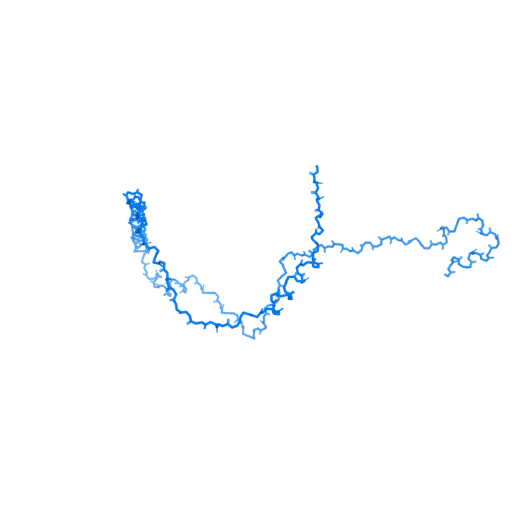1
ATOM 803 O O . ARG A 1 95 ? -17.796 -29.824 16.620 1.00 95.75 95 ARG A O 1
ATOM 810 N N . ASN A 1 96 ? -19.090 -28.052 16.153 1.00 95.00 96 ASN A N 1
ATOM 811 C CA . ASN A 1 96 ? -20.329 -28.787 15.901 1.00 95.00 96 ASN A CA 1
ATOM 812 C C . ASN A 1 96 ? -20.200 -29.753 14.716 1.00 95.00 96 ASN A C 1
ATOM 814 O O . ASN A 1 96 ? -20.722 -30.860 14.783 1.00 95.00 96 ASN A O 1
ATOM 818 N N . LYS A 1 97 ? -19.437 -29.391 13.673 1.00 93.56 97 LYS A N 1
ATOM 819 C CA . LYS A 1 97 ? -19.128 -30.286 12.541 1.00 93.56 97 LYS A CA 1
ATOM 820 C C . LYS A 1 97 ? -18.452 -31.586 12.976 1.00 93.56 97 LYS A C 1
ATOM 822 O O . LYS A 1 97 ? -18.697 -32.615 12.369 1.00 93.56 97 LYS A O 1
ATOM 827 N N . SER A 1 98 ? -17.624 -31.556 14.021 1.00 92.00 98 SER A N 1
ATOM 828 C CA . SER A 1 98 ? -16.988 -32.766 14.560 1.00 92.00 98 SER A CA 1
ATOM 829 C C . SER A 1 98 ? -17.934 -33.635 15.393 1.00 92.00 98 SER A C 1
ATOM 831 O O . SER A 1 98 ? -17.625 -34.800 15.614 1.00 92.00 98 SER A O 1
ATOM 833 N N . PHE A 1 99 ? -19.061 -33.086 15.856 1.00 92.38 99 PHE A N 1
ATOM 834 C CA . PHE A 1 99 ? -20.090 -33.824 16.596 1.00 92.38 99 PHE A CA 1
ATOM 835 C C . PHE A 1 99 ? -21.181 -34.405 15.694 1.00 92.38 99 PHE A C 1
ATOM 837 O O . PHE A 1 99 ? -21.944 -35.256 16.145 1.00 92.38 99 PHE A O 1
ATOM 844 N N . GLN A 1 100 ? -21.270 -33.968 14.435 1.00 88.81 100 GLN A N 1
ATOM 845 C CA . GLN A 1 100 ? -22.174 -34.579 13.471 1.00 88.81 100 GLN A CA 1
ATOM 846 C C . GLN A 1 100 ? -21.535 -35.852 12.903 1.00 88.81 100 GLN A C 1
ATOM 848 O O . GLN A 1 100 ? -20.428 -35.784 12.361 1.00 88.81 100 GLN A O 1
ATOM 853 N N . PRO A 1 101 ? -22.199 -37.014 13.025 1.00 89.69 101 PRO A N 1
ATOM 854 C CA . PRO A 1 101 ? -21.716 -38.230 12.394 1.00 89.69 101 PRO A CA 1
ATOM 8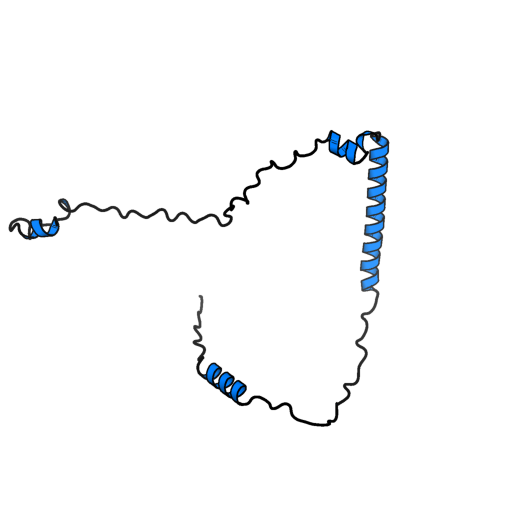55 C C . PRO A 1 101 ? -21.705 -38.060 10.865 1.00 89.69 101 PRO A C 1
ATOM 857 O O . PRO A 1 101 ? -22.560 -37.356 10.320 1.00 89.69 101 PRO A O 1
ATOM 860 N N . PRO A 1 102 ? -20.739 -38.677 10.162 1.00 88.62 102 PRO A N 1
ATOM 861 C CA . PRO A 1 102 ? -20.697 -38.631 8.707 1.00 88.62 102 PRO A CA 1
ATOM 862 C C . PRO A 1 102 ? -21.950 -39.291 8.122 1.00 88.62 102 PRO A C 1
ATOM 864 O O . PRO A 1 102 ? -22.400 -40.322 8.622 1.00 88.62 102 PRO A O 1
ATOM 867 N N . GLU A 1 103 ? -22.498 -38.720 7.049 1.00 87.00 103 GLU A N 1
ATOM 868 C CA . GLU A 1 103 ? -23.599 -39.362 6.331 1.00 87.00 103 GLU A CA 1
ATOM 869 C C . GLU A 1 103 ? -23.110 -40.672 5.709 1.00 87.00 103 GLU A C 1
ATOM 871 O O . GLU A 1 103 ? -22.192 -40.693 4.884 1.00 87.00 103 GLU A O 1
ATOM 876 N N . GLU A 1 104 ? -23.726 -41.778 6.123 1.00 84.44 104 GLU A N 1
ATOM 877 C CA . GLU A 1 104 ? -23.451 -43.080 5.535 1.00 84.44 104 GLU A CA 1
ATOM 878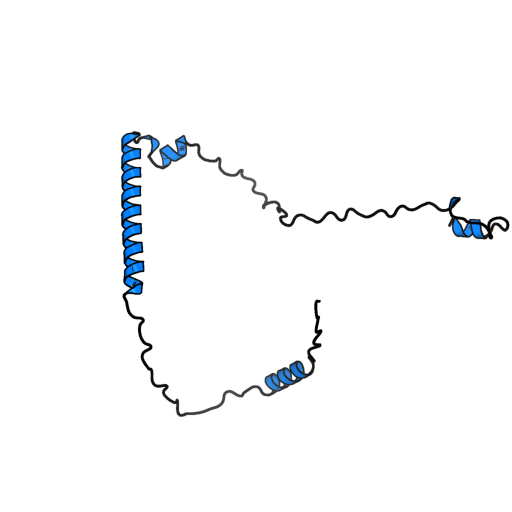 C C . GLU A 1 104 ? -23.892 -43.092 4.064 1.00 84.44 104 GLU A C 1
ATOM 880 O O . GLU A 1 104 ? -24.965 -42.575 3.722 1.00 84.44 104 GLU A O 1
ATOM 885 N N . PRO A 1 105 ? -23.099 -43.694 3.158 1.00 84.62 105 PRO A N 1
ATOM 886 C CA . PRO A 1 105 ? -23.509 -43.830 1.774 1.00 84.62 105 PRO A CA 1
ATOM 887 C C . PRO A 1 105 ? -24.772 -44.692 1.713 1.00 84.62 105 PRO A C 1
ATOM 889 O O . PRO A 1 105 ? -24.745 -45.884 2.022 1.00 84.62 105 PRO A O 1
ATOM 892 N N . LYS A 1 106 ? -25.887 -44.100 1.271 1.00 79.75 106 LYS A N 1
ATOM 893 C CA . LYS A 1 106 ? -27.107 -44.856 0.974 1.00 79.75 106 LYS A CA 1
ATOM 894 C C . LYS A 1 106 ? -26.768 -45.906 -0.081 1.00 79.75 106 LYS A C 1
ATOM 896 O O . LYS A 1 106 ? -26.387 -45.563 -1.201 1.00 79.75 106 LYS A O 1
ATOM 901 N N . PHE A 1 107 ? -26.887 -47.181 0.283 1.00 77.31 107 PHE A N 1
ATOM 902 C CA . PHE A 1 107 ? -26.678 -48.291 -0.638 1.00 77.31 107 PHE A CA 1
ATOM 903 C C . PHE A 1 107 ? -27.692 -48.192 -1.782 1.00 77.31 107 PHE A C 1
ATOM 905 O O . PHE A 1 107 ? -28.887 -48.415 -1.592 1.00 77.31 107 PHE A O 1
ATOM 912 N N . VAL A 1 108 ? -27.218 -47.829 -2.974 1.00 74.38 108 VAL A N 1
ATOM 913 C CA . VAL A 1 108 ? -28.035 -47.822 -4.190 1.00 74.38 108 VAL A CA 1
ATOM 914 C C . VAL A 1 108 ? -27.794 -49.153 -4.904 1.00 74.38 108 VAL A C 1
ATOM 916 O O . VAL A 1 108 ? -26.671 -49.385 -5.368 1.00 74.38 108 VAL A O 1
ATOM 919 N N . PRO A 1 109 ? -28.789 -50.055 -5.002 1.00 73.12 109 PRO A N 1
ATOM 920 C CA . PRO A 1 109 ? -28.603 -51.306 -5.720 1.00 73.12 109 PRO A CA 1
ATOM 921 C C . PRO A 1 109 ? -28.313 -50.997 -7.193 1.00 73.12 109 PRO A C 1
ATOM 923 O O . PRO A 1 109 ? -29.116 -50.364 -7.884 1.00 73.12 109 PRO A O 1
ATOM 926 N N . LYS A 1 110 ? -27.147 -51.433 -7.687 1.00 63.72 110 LYS A N 1
ATOM 927 C CA . LYS A 1 110 ? -26.806 -51.365 -9.113 1.00 63.72 110 LYS A CA 1
ATOM 928 C C . LYS A 1 110 ? -27.820 -52.202 -9.889 1.00 63.72 110 LYS A C 1
ATOM 930 O O . LYS A 1 110 ? -27.736 -53.428 -9.911 1.00 63.72 110 LYS A O 1
ATOM 935 N N . LYS A 1 111 ? -28.768 -51.531 -10.540 1.00 56.75 111 LYS A N 1
ATOM 936 C CA . LYS A 1 111 ? -29.675 -52.150 -11.504 1.00 56.75 111 LYS A CA 1
ATOM 937 C C . LYS A 1 111 ? -28.821 -52.655 -12.670 1.00 56.75 111 LYS A C 1
ATOM 939 O O . LYS A 1 111 ? -28.235 -51.858 -13.401 1.00 56.75 111 LYS A O 1
ATOM 944 N N . GLN A 1 112 ? -28.699 -53.973 -12.798 1.00 53.41 112 GLN A N 1
ATOM 945 C CA . GLN A 1 112 ? -28.152 -54.607 -13.991 1.00 53.41 112 GLN A CA 1
ATOM 946 C C . GLN A 1 112 ? -29.041 -54.186 -15.165 1.00 53.41 112 GLN A C 1
ATOM 948 O O . GLN A 1 112 ? -30.216 -54.544 -15.210 1.00 53.41 112 GLN A O 1
ATOM 953 N N . GLN A 1 113 ? -28.521 -53.359 -16.072 1.00 50.28 113 GLN A N 1
ATOM 954 C CA . GLN A 1 113 ? -29.215 -53.049 -17.317 1.00 50.28 113 GLN A CA 1
ATOM 955 C C . GLN A 1 113 ? -29.096 -54.274 -18.227 1.00 50.28 113 GLN A C 1
ATOM 957 O O . GLN A 1 113 ? -28.096 -54.464 -18.917 1.00 50.28 113 GLN A O 1
ATOM 962 N N . SER A 1 114 ? -30.109 -55.136 -18.155 1.00 38.88 114 SER A N 1
ATOM 963 C CA . SER A 1 114 ? -30.409 -56.151 -19.158 1.00 38.88 114 SER A CA 1
ATOM 964 C C . SER A 1 114 ? -30.812 -55.464 -20.466 1.00 38.88 114 SER A C 1
ATOM 966 O O . SER A 1 114 ? -31.471 -54.426 -20.466 1.00 38.88 114 SER A O 1
ATOM 968 N N . GLY A 1 115 ? -30.317 -56.007 -21.576 1.00 40.72 115 GLY A N 1
ATOM 969 C CA . GLY A 1 115 ? -30.151 -55.294 -22.836 1.00 40.72 115 GLY A CA 1
ATOM 970 C C . GLY A 1 115 ? -31.399 -55.076 -23.694 1.00 40.72 115 GLY A C 1
ATOM 971 O O . GLY A 1 115 ? -32.409 -55.765 -23.574 1.00 40.72 115 GLY A O 1
ATOM 972 N N . THR A 1 116 ? -31.249 -54.131 -24.626 1.00 38.62 116 THR A N 1
ATOM 973 C CA . THR A 1 116 ? -31.844 -54.101 -25.981 1.00 38.62 116 THR A CA 1
ATOM 974 C C . THR A 1 116 ? -31.066 -53.025 -26.781 1.00 38.62 116 THR A C 1
ATOM 976 O O . THR A 1 116 ? -31.175 -51.845 -26.477 1.00 38.62 116 THR A O 1
ATOM 979 N N . GLU A 1 117 ? -29.967 -53.377 -27.474 1.00 48.94 117 GLU A N 1
ATOM 980 C CA . GLU A 1 117 ? -29.872 -53.673 -28.932 1.00 48.94 117 GLU A CA 1
ATOM 981 C C . GLU A 1 117 ? -30.012 -52.413 -29.846 1.00 48.94 117 GLU A C 1
ATOM 983 O O . GLU A 1 117 ? -30.984 -51.694 -29.701 1.00 48.94 117 GLU A O 1
ATOM 988 N N . LYS A 1 118 ? -29.162 -52.024 -30.826 1.00 44.50 118 LYS A N 1
ATOM 989 C CA . LYS A 1 118 ? -27.916 -52.528 -31.451 1.00 44.50 118 LYS A CA 1
ATOM 990 C C . LYS A 1 118 ? -27.088 -51.379 -32.089 1.00 44.50 118 LYS A C 1
ATOM 992 O O . LYS A 1 118 ? -27.631 -50.377 -32.535 1.00 44.50 118 LYS A O 1
ATOM 997 N N . ALA A 1 119 ? -25.779 -51.633 -32.201 1.00 46.41 119 ALA A N 1
ATOM 998 C CA . ALA A 1 119 ? -24.830 -51.229 -33.255 1.00 46.41 119 ALA A CA 1
ATOM 999 C C . ALA A 1 119 ? -24.621 -49.732 -33.595 1.00 46.41 119 ALA A C 1
ATOM 1001 O O . ALA A 1 119 ? -25.117 -49.225 -34.596 1.00 46.41 119 ALA A O 1
ATOM 1002 N N . LYS A 1 120 ? -23.690 -49.080 -32.883 1.00 56.00 120 LYS A N 1
ATOM 1003 C CA . LYS A 1 120 ? -22.769 -48.132 -33.539 1.00 56.00 120 LYS A CA 1
ATOM 1004 C C . LYS A 1 120 ? -21.548 -48.934 -34.006 1.00 56.00 120 LYS A C 1
ATOM 1006 O O . LYS A 1 120 ? -20.991 -49.656 -33.176 1.00 56.00 120 LYS A O 1
ATOM 1011 N N . PRO A 1 121 ? -21.144 -48.873 -35.286 1.00 62.00 121 PRO A N 1
ATOM 1012 C CA . PRO A 1 121 ? -19.989 -49.619 -35.765 1.00 62.00 121 PRO A CA 1
ATOM 1013 C C . PRO A 1 121 ? -18.745 -49.138 -35.015 1.00 62.00 121 PRO A C 1
ATOM 1015 O O . PRO A 1 121 ? -18.394 -47.960 -35.048 1.00 62.00 121 PRO A O 1
ATOM 1018 N N . VAL A 1 122 ? -18.109 -50.046 -34.280 1.00 67.75 122 VAL A N 1
ATOM 1019 C CA . VAL A 1 122 ? -16.820 -49.782 -33.644 1.00 67.75 122 VAL A CA 1
ATOM 1020 C C . VAL A 1 122 ? -15.784 -49.709 -34.763 1.00 67.75 122 VAL A C 1
ATOM 1022 O O . VAL A 1 122 ? -15.649 -50.655 -35.533 1.00 67.75 122 VAL A O 1
ATOM 1025 N N . ASP A 1 123 ? -15.075 -48.588 -34.877 1.00 71.88 123 ASP A N 1
ATOM 1026 C CA . ASP A 1 123 ? -14.071 -48.374 -35.922 1.00 71.88 123 ASP A CA 1
ATOM 1027 C C . ASP A 1 123 ? -12.817 -49.234 -35.661 1.00 71.88 123 ASP A C 1
ATOM 1029 O O . ASP A 1 123 ? -11.916 -48.892 -34.884 1.00 71.88 123 ASP A O 1
ATOM 1033 N N . ILE A 1 124 ? -12.787 -50.402 -36.305 1.00 77.12 124 ILE A N 1
ATOM 1034 C CA . ILE A 1 124 ? -11.711 -51.395 -36.211 1.00 77.12 124 ILE A CA 1
ATOM 1035 C C . ILE A 1 124 ? -10.398 -50.842 -36.797 1.00 77.12 124 ILE A C 1
ATOM 1037 O O . ILE A 1 124 ? -9.315 -51.241 -36.357 1.00 77.12 124 ILE A O 1
ATOM 1041 N N . GLU A 1 125 ? -10.448 -49.908 -37.753 1.00 77.44 125 GLU A N 1
ATOM 1042 C CA . GLU A 1 125 ? -9.245 -49.330 -38.360 1.00 77.44 125 GLU A CA 1
ATOM 1043 C C . GLU A 1 125 ? -8.525 -48.381 -37.405 1.00 77.44 125 GLU A C 1
ATOM 1045 O O . GLU A 1 125 ? -7.298 -48.448 -37.273 1.00 77.44 125 GLU A O 1
ATOM 1050 N N . ALA A 1 126 ? -9.277 -47.539 -36.691 1.00 80.12 126 ALA A N 1
ATOM 1051 C CA . ALA A 1 126 ? -8.725 -46.672 -35.655 1.00 80.12 126 ALA A CA 1
ATOM 1052 C C . ALA A 1 126 ? -8.043 -47.488 -34.543 1.00 80.12 126 ALA A C 1
ATOM 1054 O O . ALA A 1 126 ? -6.947 -47.142 -34.086 1.00 80.12 126 ALA A O 1
ATOM 1055 N N . LEU A 1 127 ? -8.639 -48.620 -34.152 1.00 78.94 127 LEU A N 1
ATOM 1056 C CA . LEU A 1 127 ? -8.070 -49.510 -33.140 1.00 78.94 127 LEU A CA 1
ATOM 1057 C C . LEU A 1 127 ? -6.780 -50.191 -33.634 1.00 78.94 127 LEU A C 1
ATOM 1059 O O . LEU A 1 127 ? -5.767 -50.178 -32.931 1.00 78.94 127 LEU A O 1
ATOM 1063 N N . LYS A 1 128 ? -6.770 -50.708 -34.872 1.00 82.06 128 LYS A N 1
ATOM 1064 C CA . LYS A 1 128 ? -5.578 -51.319 -35.494 1.00 82.06 128 LYS A CA 1
ATOM 1065 C C . LYS A 1 128 ? -4.426 -50.315 -35.657 1.00 82.06 128 LYS A C 1
ATOM 1067 O O . LYS A 1 128 ? -3.270 -50.647 -35.375 1.00 82.06 128 LYS A O 1
ATOM 1072 N N . LYS A 1 129 ? -4.717 -49.063 -36.032 1.00 83.75 129 LYS A N 1
ATOM 1073 C CA . LY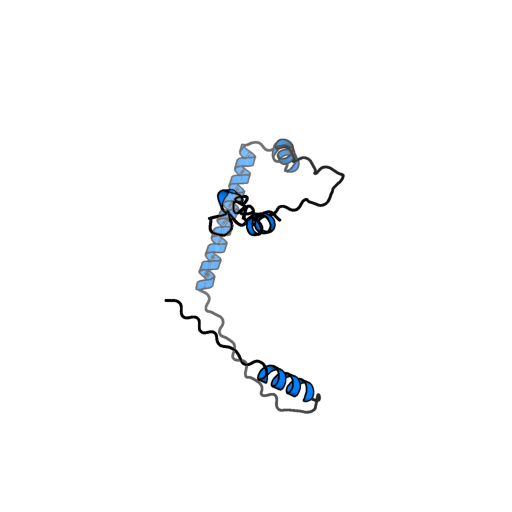S A 1 129 ? -3.716 -47.979 -36.109 1.00 83.75 129 LYS A CA 1
ATOM 1074 C C . LYS A 1 129 ? -3.125 -47.650 -34.734 1.00 83.75 129 LYS A C 1
ATOM 1076 O O . LYS A 1 129 ? -1.917 -47.453 -34.611 1.00 83.75 129 LYS A O 1
ATOM 1081 N N . LYS A 1 130 ? -3.942 -47.653 -33.676 1.00 81.25 130 LYS A N 1
ATOM 1082 C CA . LYS A 1 130 ? -3.483 -47.351 -32.310 1.00 81.25 130 LYS A CA 1
ATOM 1083 C C . LYS A 1 130 ? -2.575 -48.446 -31.743 1.00 81.25 130 LYS A C 1
ATOM 1085 O O . LYS A 1 130 ? -1.539 -48.136 -31.157 1.00 81.25 130 LYS A O 1
ATOM 1090 N N . VAL A 1 131 ? -2.912 -49.716 -31.971 1.00 82.62 131 VAL A N 1
ATOM 1091 C CA . VAL A 1 131 ? -2.102 -50.857 -31.509 1.00 82.62 131 VAL A CA 1
ATOM 1092 C C . VAL A 1 131 ? -0.762 -50.929 -32.251 1.00 82.62 131 VAL A C 1
ATOM 1094 O O . VAL A 1 131 ? 0.281 -51.095 -31.620 1.00 82.62 131 VAL A O 1
ATOM 1097 N N . THR A 1 132 ? -0.747 -50.708 -33.570 1.00 77.75 132 THR A N 1
ATOM 1098 C CA . THR A 1 132 ? 0.505 -50.696 -34.354 1.00 77.75 132 THR A CA 1
ATOM 1099 C C . THR A 1 132 ? 1.411 -49.509 -34.011 1.00 77.75 132 THR A C 1
ATOM 1101 O O . THR A 1 132 ? 2.630 -49.673 -33.930 1.00 77.75 132 THR A O 1
ATOM 1104 N N . ALA A 1 133 ? 0.848 -48.326 -33.739 1.00 77.44 133 ALA A N 1
ATOM 1105 C CA . ALA A 1 133 ? 1.614 -47.166 -33.278 1.00 77.44 133 ALA A CA 1
ATOM 1106 C C . ALA A 1 133 ? 2.231 -47.383 -31.886 1.00 77.44 133 ALA A C 1
ATOM 1108 O O . ALA A 1 133 ? 3.354 -46.945 -31.632 1.00 77.44 133 ALA A O 1
ATOM 1109 N N . SER A 1 134 ? 1.522 -48.083 -30.995 1.00 71.19 134 SER A N 1
ATOM 1110 C CA . SER A 1 134 ? 2.024 -48.385 -29.653 1.00 71.19 134 SER A CA 1
ATOM 1111 C C . SER A 1 134 ? 3.092 -49.485 -29.663 1.00 71.19 134 SER A C 1
ATOM 1113 O O . SER A 1 134 ? 4.040 -49.404 -28.890 1.00 71.19 134 SER A O 1
ATOM 1115 N N . ALA A 1 135 ? 3.008 -50.458 -30.578 1.00 71.56 135 ALA A N 1
ATOM 1116 C CA . ALA A 1 135 ? 4.016 -51.513 -30.734 1.00 71.56 135 ALA A CA 1
ATOM 1117 C C . ALA A 1 135 ? 5.364 -51.003 -31.290 1.00 71.56 135 ALA A C 1
ATOM 1119 O O . ALA A 1 135 ? 6.411 -51.569 -30.984 1.00 71.56 135 ALA A O 1
ATOM 1120 N N . LYS A 1 136 ? 5.366 -49.911 -32.073 1.00 68.19 136 LYS A N 1
ATOM 1121 C CA . LYS A 1 136 ? 6.598 -49.287 -32.604 1.00 68.19 136 LYS A CA 1
ATOM 1122 C C . LYS A 1 136 ? 7.348 -48.432 -31.576 1.00 68.19 136 LYS A C 1
ATOM 1124 O O . LYS A 1 136 ? 8.522 -48.133 -31.777 1.00 68.19 136 LYS A O 1
ATOM 1129 N N . LYS A 1 137 ? 6.706 -48.056 -30.465 1.00 65.75 137 LYS A N 1
ATOM 1130 C CA . LYS A 1 137 ? 7.356 -47.342 -29.360 1.00 65.75 137 LYS A CA 1
ATOM 1131 C C . LYS A 1 137 ? 7.898 -48.352 -28.349 1.00 65.75 137 LYS A C 1
ATOM 1133 O O . LYS A 1 137 ? 7.263 -48.613 -27.332 1.00 65.75 137 LYS A O 1
ATOM 1138 N N . LYS A 1 138 ? 9.085 -48.914 -28.608 1.00 62.06 138 LYS A N 1
ATOM 1139 C CA . LYS A 1 138 ? 9.854 -49.579 -27.543 1.00 62.06 138 LYS A CA 1
ATOM 1140 C C . LYS A 1 138 ? 10.247 -48.519 -26.500 1.00 62.06 138 LYS A C 1
ATOM 1142 O O . LYS A 1 138 ? 10.892 -47.541 -26.876 1.00 62.06 138 LYS A O 1
ATOM 1147 N N . PRO A 1 139 ? 9.878 -48.666 -25.216 1.00 64.19 139 PRO A N 1
ATOM 1148 C CA . PRO A 1 139 ? 10.374 -47.783 -24.172 1.00 64.19 139 PRO A CA 1
ATOM 1149 C C . PRO A 1 139 ? 11.839 -48.132 -23.884 1.00 64.19 139 PRO A C 1
ATOM 1151 O O . PRO A 1 139 ? 12.135 -49.152 -23.262 1.00 64.19 139 PRO A O 1
ATOM 1154 N N . GLU A 1 140 ? 12.762 -47.287 -24.337 1.00 62.06 140 GLU A N 1
ATOM 1155 C CA . GLU A 1 140 ? 14.155 -47.310 -23.891 1.00 62.06 140 GLU A CA 1
ATOM 1156 C C . GLU A 1 140 ? 14.183 -46.892 -22.411 1.00 62.06 140 GLU A C 1
ATOM 1158 O O . GLU A 1 140 ? 14.133 -45.711 -22.062 1.00 62.06 140 GLU A O 1
ATOM 1163 N N . LYS A 1 141 ? 14.182 -47.873 -21.503 1.00 63.50 141 LYS A N 1
ATOM 1164 C CA . LYS A 1 141 ? 14.366 -47.622 -20.071 1.00 63.50 141 LYS A CA 1
ATOM 1165 C C . LYS A 1 141 ? 15.836 -47.273 -19.824 1.00 63.50 141 LYS A C 1
ATOM 1167 O O . LYS A 1 141 ? 16.646 -48.156 -19.559 1.00 63.50 141 LYS A O 1
ATOM 1172 N N . LYS A 1 142 ? 16.186 -45.985 -19.880 1.00 57.31 142 LYS A N 1
ATOM 1173 C CA . LYS A 1 142 ? 17.418 -45.477 -19.257 1.00 57.31 142 LYS A CA 1
ATOM 1174 C C . LYS A 1 142 ? 17.235 -45.520 -17.741 1.00 57.31 142 LYS A C 1
ATOM 1176 O O . LYS A 1 142 ? 16.616 -44.639 -17.153 1.00 57.31 142 LYS A O 1
ATOM 1181 N N . VAL A 1 143 ? 17.730 -46.586 -17.123 1.00 62.19 143 VAL A N 1
ATOM 1182 C CA . VAL A 1 143 ? 17.837 -46.691 -15.667 1.00 62.19 143 VAL A CA 1
ATOM 1183 C C . VAL A 1 143 ? 19.060 -45.878 -15.247 1.00 62.19 143 VAL A C 1
ATOM 1185 O O . VAL A 1 143 ? 20.191 -46.284 -15.493 1.00 62.19 143 VAL A O 1
ATOM 1188 N N . GLN A 1 144 ? 18.834 -44.699 -14.671 1.00 52.22 144 GLN A N 1
ATOM 1189 C CA . GLN A 1 144 ? 19.888 -43.870 -14.094 1.00 52.22 144 GLN A CA 1
ATOM 1190 C C . GLN A 1 144 ? 19.932 -44.146 -12.588 1.00 52.22 144 GLN A C 1
ATOM 1192 O O . GLN A 1 144 ? 19.105 -43.635 -11.839 1.00 52.22 144 GLN A O 1
ATOM 1197 N N . TRP A 1 145 ? 20.875 -44.983 -12.156 1.00 53.53 145 TRP A N 1
ATOM 1198 C CA . TRP A 1 145 ? 21.226 -45.111 -10.742 1.00 53.53 145 TRP A CA 1
ATOM 1199 C C . TRP A 1 145 ? 22.103 -43.914 -10.358 1.00 53.53 145 TRP A C 1
ATOM 1201 O O . TRP A 1 145 ? 23.129 -43.677 -10.993 1.00 53.53 145 TRP A O 1
ATOM 1211 N N . GLN A 1 146 ? 21.680 -43.136 -9.362 1.00 57.78 146 GLN A N 1
ATOM 1212 C CA . GLN A 1 146 ? 22.543 -42.173 -8.679 1.00 57.78 146 GLN A CA 1
ATOM 1213 C C . GLN A 1 146 ? 23.007 -42.817 -7.375 1.00 57.78 146 GLN A C 1
ATOM 1215 O O . GLN A 1 146 ? 22.173 -43.246 -6.577 1.00 57.78 146 GLN A O 1
ATOM 1220 N N . SER A 1 147 ? 24.327 -42.916 -7.225 1.00 49.16 147 SER A N 1
ATOM 1221 C CA . SER A 1 147 ? 25.010 -43.181 -5.962 1.00 49.16 147 SER A CA 1
ATOM 1222 C C . SER A 1 147 ? 25.466 -41.870 -5.340 1.00 49.16 147 SER A C 1
ATOM 1224 O O . SER A 1 147 ? 25.625 -40.887 -6.104 1.00 49.16 147 SER A O 1
#

Organism: Amblyomma americanum (NCBI:txid6943)

Foldseek 3Di:
DQVVVLCVDPVNVVDDCPVVDDDDDPPDDPPDDDDPDDDDDDDDDPDDDDDDDDPCRVCVVVVVNPDDPVRVVVVVVVVVVVVVVVVVVVVVVVVVVVVDDDDDPDDDPPDDPDDDDDDDDDPVVVVVVVVVVVVVDDPPPPDDDDD

InterPro domains:
  IPR024166 Ribosomal RNA assembly KRR1 [PTHR12581] (1-141)

Secondary structure (DSSP, 8-state):
-HHHHHTT-TTTTTS-GGGGS-----------PPPS---PPPP--SSPPPPPPPHHHHHHHTTGGGS-HHHHHHHHHHHHHHHHHHHHHHHHHHHHHHHSPPPP---------------PPP-HHHHHHHHHHHHT-----------

Radius of gyration: 41.38 Å; chains: 1; bounding box: 98×71×66 Å